Protein AF-A0A949UEG2-F1 (afdb_monomer_lite)

Structure (mmCIF, N/CA/C/O backbone):
data_AF-A0A949UEG2-F1
#
_entry.id   AF-A0A949UEG2-F1
#
loop_
_atom_site.group_PDB
_atom_site.id
_atom_site.type_symbol
_atom_site.label_atom_id
_atom_site.label_alt_id
_atom_site.label_comp_id
_atom_site.label_asym_id
_atom_site.label_entity_id
_atom_site.label_seq_id
_atom_site.pdbx_PDB_ins_code
_atom_site.Cartn_x
_atom_site.Cartn_y
_atom_site.Cartn_z
_atom_site.occupancy
_atom_site.B_iso_or_equiv
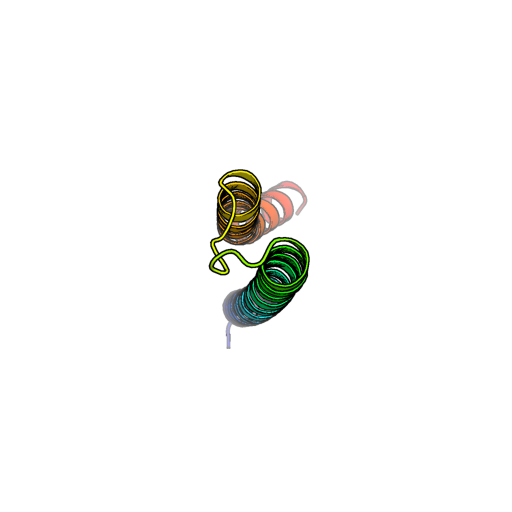_atom_site.auth_seq_id
_atom_site.auth_comp_id
_atom_site.auth_asym_id
_atom_site.auth_atom_id
_atom_site.pdbx_PDB_model_num
ATOM 1 N N . MET A 1 1 ? 16.865 -9.820 -19.209 1.00 59.28 1 MET A N 1
ATOM 2 C CA . MET A 1 1 ? 15.525 -9.228 -18.975 1.00 59.28 1 MET A CA 1
ATOM 3 C C . MET A 1 1 ? 15.576 -7.753 -19.349 1.00 59.28 1 MET A C 1
ATOM 5 O O . MET A 1 1 ? 16.593 -7.128 -19.075 1.00 59.28 1 MET A O 1
ATOM 9 N N . HIS A 1 2 ? 14.549 -7.210 -20.012 1.00 74.00 2 HIS A N 1
ATOM 10 C CA . HIS A 1 2 ? 14.516 -5.794 -20.407 1.00 74.00 2 HIS A CA 1
ATOM 11 C C . HIS A 1 2 ? 14.499 -4.899 -19.148 1.00 74.00 2 HIS A C 1
ATOM 13 O O . HIS A 1 2 ? 13.702 -5.175 -18.249 1.00 74.00 2 HIS A O 1
ATOM 19 N N . PRO A 1 3 ? 15.326 -3.839 -19.052 1.00 75.06 3 PRO A N 1
ATOM 20 C CA . PRO A 1 3 ? 15.472 -3.034 -17.831 1.00 75.06 3 PRO A CA 1
ATOM 21 C C . PRO A 1 3 ? 14.153 -2.420 -17.337 1.00 75.06 3 PRO A C 1
ATOM 23 O O . PRO A 1 3 ? 13.946 -2.306 -16.131 1.00 75.06 3 PRO A O 1
ATOM 26 N N . ALA A 1 4 ? 13.215 -2.122 -18.242 1.00 72.88 4 ALA A N 1
ATOM 27 C CA . ALA A 1 4 ? 11.878 -1.659 -17.859 1.00 72.88 4 ALA A CA 1
ATOM 28 C C . ALA A 1 4 ? 11.062 -2.720 -17.094 1.00 72.88 4 ALA A C 1
ATOM 30 O O . ALA A 1 4 ? 10.318 -2.380 -16.182 1.00 72.88 4 ALA A O 1
ATOM 31 N N . VAL A 1 5 ? 11.222 -4.007 -17.424 1.00 76.19 5 VAL A N 1
ATOM 32 C CA . VAL A 1 5 ? 10.523 -5.112 -16.743 1.00 76.19 5 VAL A CA 1
ATOM 33 C C . VAL A 1 5 ? 11.099 -5.318 -15.344 1.00 76.19 5 VAL A C 1
ATOM 35 O O . VAL A 1 5 ? 10.349 -5.502 -14.389 1.00 76.19 5 VAL A O 1
ATOM 38 N N . THR A 1 6 ? 12.423 -5.212 -15.201 1.00 77.38 6 THR A N 1
ATOM 39 C CA . THR A 1 6 ? 13.096 -5.262 -13.897 1.00 77.38 6 THR A CA 1
ATOM 40 C C . THR A 1 6 ? 12.666 -4.099 -13.000 1.00 77.38 6 THR A C 1
ATOM 42 O O . THR A 1 6 ? 12.352 -4.315 -11.832 1.00 77.38 6 THR A O 1
ATOM 45 N N . GLY A 1 7 ? 12.587 -2.879 -13.545 1.0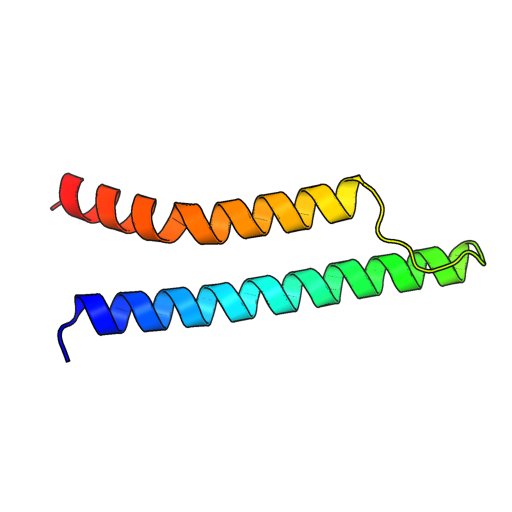0 74.50 7 GLY A N 1
ATOM 46 C CA . GLY A 1 7 ? 12.100 -1.704 -12.817 1.00 74.50 7 GLY A CA 1
ATOM 47 C C . GLY A 1 7 ? 10.631 -1.823 -12.404 1.00 74.50 7 GLY A C 1
ATOM 48 O O . GLY A 1 7 ? 10.293 -1.522 -11.262 1.00 74.50 7 GLY A O 1
ATOM 49 N N . ALA A 1 8 ? 9.771 -2.334 -13.291 1.00 78.75 8 ALA A N 1
ATOM 50 C CA . ALA A 1 8 ? 8.362 -2.571 -12.985 1.00 78.75 8 ALA A CA 1
ATOM 51 C C . ALA A 1 8 ? 8.184 -3.597 -11.854 1.00 78.75 8 ALA A C 1
ATOM 53 O O . ALA A 1 8 ? 7.433 -3.347 -10.917 1.00 78.75 8 ALA A O 1
ATOM 54 N N . LEU A 1 9 ? 8.913 -4.718 -11.898 1.00 79.50 9 LEU A N 1
ATOM 55 C CA . LEU A 1 9 ? 8.886 -5.741 -10.846 1.00 79.50 9 LEU A CA 1
ATOM 56 C C . LEU A 1 9 ? 9.406 -5.215 -9.504 1.00 79.50 9 LEU A C 1
ATOM 58 O O . LEU A 1 9 ? 8.787 -5.469 -8.473 1.00 79.50 9 LEU A O 1
ATOM 62 N N . ALA A 1 10 ? 10.510 -4.464 -9.508 1.00 79.88 10 ALA A N 1
ATOM 63 C CA . ALA A 1 10 ? 11.057 -3.863 -8.295 1.00 79.88 10 ALA A CA 1
ATOM 64 C C . ALA A 1 10 ? 10.090 -2.835 -7.681 1.00 79.88 10 ALA A C 1
ATOM 66 O O . ALA A 1 10 ? 9.861 -2.849 -6.472 1.00 79.88 10 ALA A O 1
ATOM 67 N N . GLY A 1 11 ? 9.473 -1.990 -8.513 1.00 80.06 11 GLY A N 1
ATOM 68 C CA . GLY A 1 11 ? 8.470 -1.019 -8.076 1.00 80.06 11 GLY A CA 1
ATOM 69 C C . GLY A 1 11 ? 7.212 -1.684 -7.519 1.00 80.06 11 GLY A C 1
ATOM 70 O O . GLY A 1 11 ? 6.722 -1.283 -6.467 1.00 80.06 11 GLY A O 1
ATOM 71 N N . LEU A 1 12 ? 6.725 -2.742 -8.173 1.00 81.69 12 LEU A N 1
ATOM 72 C CA . LEU A 1 12 ? 5.561 -3.505 -7.719 1.00 81.69 12 LEU A CA 1
ATOM 73 C C . LEU A 1 12 ? 5.860 -4.239 -6.402 1.00 81.69 12 LEU A C 1
ATOM 75 O O . LEU A 1 12 ? 5.039 -4.223 -5.489 1.00 81.6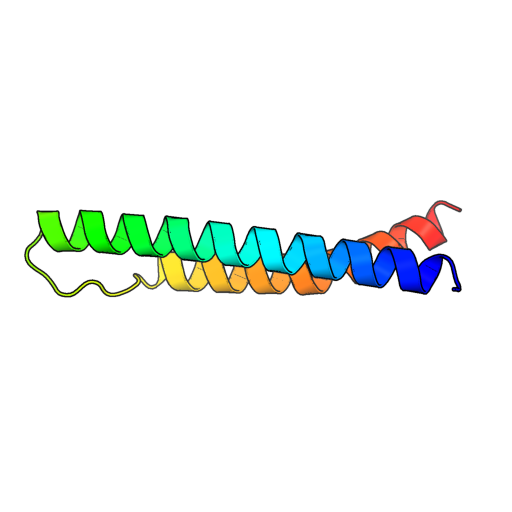9 12 LEU A O 1
ATOM 79 N N . GLY A 1 13 ? 7.062 -4.803 -6.255 1.00 84.31 13 GLY A N 1
ATOM 80 C CA . GLY A 1 13 ? 7.517 -5.397 -4.997 1.00 84.31 13 GLY A CA 1
ATOM 81 C C . GLY A 1 13 ? 7.552 -4.385 -3.849 1.00 84.31 13 GLY A C 1
ATOM 82 O O . GLY A 1 13 ? 6.997 -4.645 -2.782 1.00 84.31 13 GLY A O 1
ATOM 83 N N . LEU A 1 14 ? 8.138 -3.205 -4.076 1.00 84.38 14 LEU A N 1
ATOM 84 C CA . LEU A 1 14 ? 8.193 -2.137 -3.076 1.00 84.38 14 LEU A CA 1
ATOM 85 C C . LEU A 1 14 ? 6.792 -1.632 -2.698 1.00 84.38 14 LEU A C 1
ATOM 87 O O . LEU A 1 14 ? 6.500 -1.443 -1.519 1.00 84.38 14 LEU A O 1
ATOM 91 N N . ALA A 1 15 ? 5.919 -1.467 -3.691 1.00 82.00 15 ALA A N 1
ATOM 92 C CA . ALA A 1 15 ? 4.526 -1.089 -3.503 1.00 82.00 15 ALA A CA 1
ATOM 93 C C . ALA A 1 15 ? 3.811 -2.078 -2.567 1.00 82.00 15 ALA A C 1
ATOM 95 O O . ALA A 1 15 ? 3.281 -1.685 -1.531 1.00 82.00 15 ALA A O 1
ATOM 96 N N . VAL A 1 16 ? 3.868 -3.378 -2.861 1.00 85.69 16 VAL A N 1
ATOM 97 C CA . VAL A 1 16 ? 3.232 -4.402 -2.015 1.00 85.69 16 VAL A CA 1
ATOM 98 C C . VAL A 1 16 ? 3.746 -4.344 -0.574 1.00 85.69 16 VAL A C 1
ATOM 100 O O . VAL A 1 16 ? 2.942 -4.386 0.357 1.00 85.69 16 VAL A O 1
ATOM 103 N N . VAL A 1 17 ? 5.058 -4.188 -0.372 1.00 87.56 17 VAL A N 1
ATOM 104 C CA . VAL A 1 17 ? 5.646 -4.088 0.975 1.00 87.56 17 VAL A CA 1
ATOM 105 C C . VAL A 1 17 ? 5.100 -2.878 1.735 1.00 87.56 17 VAL A C 1
ATOM 107 O O . VAL A 1 17 ? 4.665 -3.026 2.876 1.00 87.56 17 VAL A O 1
ATOM 110 N N . ILE A 1 18 ? 5.072 -1.699 1.110 1.00 87.56 18 ILE A N 1
ATOM 111 C CA . ILE A 1 18 ? 4.553 -0.474 1.739 1.00 87.56 18 ILE A CA 1
ATOM 112 C C . ILE A 1 18 ? 3.076 -0.640 2.104 1.00 87.56 18 ILE A C 1
ATOM 114 O O . ILE A 1 18 ? 2.681 -0.313 3.221 1.00 87.56 18 ILE A O 1
ATOM 118 N N . PHE A 1 19 ? 2.271 -1.194 1.196 1.00 85.00 19 PHE A N 1
ATOM 119 C CA . PHE A 1 19 ? 0.845 -1.403 1.435 1.00 85.00 19 PHE A CA 1
ATOM 120 C C . PHE A 1 19 ? 0.584 -2.337 2.621 1.00 85.00 19 PHE A C 1
ATOM 122 O O . PHE A 1 19 ? -0.274 -2.059 3.458 1.00 85.00 19 PHE A O 1
ATOM 129 N N . VAL A 1 20 ? 1.338 -3.436 2.721 1.00 87.38 20 VAL A N 1
ATOM 130 C CA . VAL A 1 20 ? 1.204 -4.394 3.827 1.00 87.38 20 VAL A CA 1
ATOM 131 C C . VAL A 1 20 ? 1.612 -3.763 5.157 1.00 87.38 20 VAL A C 1
ATOM 133 O O . VAL A 1 20 ? 0.900 -3.933 6.147 1.00 87.38 20 VAL A O 1
ATOM 136 N N . LEU A 1 21 ? 2.719 -3.017 5.192 1.00 87.88 21 LEU A N 1
ATOM 137 C CA . LEU A 1 21 ? 3.164 -2.334 6.409 1.00 87.88 21 LEU A CA 1
ATOM 138 C C . LEU A 1 21 ? 2.132 -1.312 6.895 1.00 87.88 21 LEU A C 1
ATOM 140 O O . LEU A 1 21 ? 1.815 -1.290 8.086 1.00 87.88 21 LEU A O 1
ATOM 144 N N . ASP A 1 22 ? 1.564 -0.522 5.985 1.00 85.88 22 ASP A N 1
ATOM 145 C CA . ASP A 1 22 ? 0.541 0.464 6.332 1.00 85.88 22 ASP A CA 1
ATOM 146 C C . ASP A 1 22 ? -0.746 -0.215 6.821 1.00 85.88 22 ASP A C 1
ATOM 148 O O . ASP A 1 22 ? -1.290 0.143 7.865 1.00 85.88 22 ASP A O 1
ATOM 152 N N . TYR A 1 23 ? -1.172 -1.296 6.157 1.00 84.25 23 TYR A N 1
ATOM 153 C CA . TYR A 1 23 ? -2.305 -2.101 6.612 1.00 84.25 23 TYR A CA 1
ATOM 154 C C . TYR A 1 23 ? -2.094 -2.659 8.027 1.00 84.25 23 TYR A C 1
ATOM 156 O O . TYR A 1 23 ? -3.009 -2.614 8.856 1.00 84.25 23 TYR A O 1
ATOM 164 N N . MET A 1 24 ? -0.897 -3.172 8.330 1.00 86.12 24 MET A N 1
ATOM 165 C CA . MET A 1 24 ? -0.561 -3.667 9.668 1.00 86.12 24 MET A CA 1
ATOM 166 C C . MET A 1 24 ? -0.591 -2.547 10.709 1.00 86.12 24 MET A C 1
ATOM 168 O O . MET A 1 24 ? -1.115 -2.745 11.807 1.00 86.12 24 MET A O 1
ATOM 172 N N . MET A 1 25 ? -0.060 -1.373 10.371 1.00 85.06 25 MET A N 1
ATOM 173 C CA . MET A 1 25 ? -0.013 -0.220 11.266 1.00 85.06 25 MET A CA 1
ATOM 174 C C . MET A 1 25 ? -1.421 0.303 11.574 1.00 85.06 25 MET A C 1
ATOM 176 O O . MET A 1 25 ? -1.780 0.475 12.740 1.00 85.06 25 MET A O 1
ATOM 180 N N . VAL A 1 26 ? -2.259 0.448 10.547 1.00 84.25 26 VAL A N 1
ATOM 181 C CA . VAL A 1 26 ? -3.665 0.843 10.682 1.00 84.25 26 VAL A CA 1
ATOM 182 C C . VAL A 1 26 ? -4.454 -0.192 11.493 1.00 84.25 26 VAL A C 1
ATOM 184 O O . VAL A 1 26 ? -5.177 0.164 12.422 1.00 84.25 26 VAL A O 1
ATOM 187 N N . SER A 1 27 ? -4.274 -1.485 11.209 1.00 80.50 27 SER A N 1
ATOM 188 C CA . SER A 1 27 ? -4.948 -2.563 11.949 1.00 80.50 27 SER A CA 1
ATOM 189 C C . SER A 1 27 ? -4.550 -2.586 13.425 1.00 80.50 27 SER A C 1
ATOM 191 O O . SER A 1 27 ? -5.390 -2.803 14.301 1.00 80.50 27 SER A O 1
ATOM 193 N N . ARG A 1 28 ? -3.274 -2.321 13.723 1.00 83.19 28 ARG A N 1
ATOM 194 C CA . ARG A 1 28 ? -2.778 -2.208 15.095 1.00 83.19 28 ARG A CA 1
ATOM 195 C C . ARG A 1 28 ? -3.401 -1.014 15.819 1.00 83.19 28 ARG A C 1
ATOM 197 O O . ARG A 1 28 ? -3.861 -1.176 16.946 1.00 83.19 28 ARG A O 1
ATOM 204 N N . HIS A 1 29 ? -3.489 0.151 15.179 1.00 80.06 29 HIS A N 1
ATOM 205 C CA . HIS A 1 29 ? -4.161 1.314 15.762 1.00 80.06 29 HIS A CA 1
ATOM 206 C C . HIS A 1 29 ? -5.655 1.067 16.003 1.00 80.06 29 HIS A C 1
ATOM 208 O O . HIS A 1 29 ? -6.175 1.434 17.059 1.00 80.06 29 HIS A O 1
ATOM 214 N N . ALA A 1 30 ? -6.344 0.385 15.087 1.00 78.31 30 ALA A N 1
ATOM 215 C CA . ALA A 1 30 ? -7.730 -0.028 15.290 1.00 78.31 30 ALA A CA 1
ATOM 216 C C . ALA A 1 30 ? -7.875 -0.969 16.501 1.00 78.31 30 ALA A C 1
ATOM 218 O O . ALA A 1 30 ? -8.782 -0.785 17.315 1.00 78.31 30 ALA A O 1
ATOM 219 N N . ALA A 1 31 ? -6.954 -1.923 16.680 1.00 80.00 31 ALA A N 1
ATOM 220 C CA . ALA A 1 31 ? -6.938 -2.824 17.833 1.00 80.00 31 ALA A CA 1
ATOM 221 C C . ALA A 1 31 ? -6.666 -2.091 19.162 1.00 80.00 31 ALA A C 1
ATOM 223 O O . ALA A 1 31 ? -7.351 -2.339 20.155 1.00 80.00 31 ALA A O 1
ATOM 224 N N . GLU A 1 32 ? -5.721 -1.147 19.184 1.00 80.44 32 GLU A N 1
ATOM 225 C CA . GLU A 1 32 ? -5.409 -0.324 20.362 1.00 80.44 32 GLU A CA 1
ATOM 226 C C . GLU A 1 32 ? -6.605 0.565 20.765 1.00 80.44 32 GLU A C 1
ATOM 228 O O . GLU A 1 32 ? -6.947 0.666 21.948 1.00 80.44 32 GLU A O 1
ATOM 233 N N . ARG A 1 33 ? -7.315 1.152 19.788 1.00 74.62 33 ARG A N 1
ATOM 234 C CA . ARG A 1 33 ? -8.558 1.908 20.032 1.00 74.62 33 ARG A CA 1
ATOM 235 C C . ARG A 1 33 ? -9.683 1.001 20.533 1.00 74.62 33 ARG A C 1
ATOM 237 O O . ARG A 1 33 ? -10.342 1.328 21.519 1.00 74.62 33 ARG A O 1
ATOM 244 N N . ALA A 1 34 ? -9.880 -0.154 19.907 1.00 75.25 34 ALA A N 1
ATOM 245 C CA . ALA A 1 34 ? -10.882 -1.139 20.306 1.00 75.25 34 ALA A CA 1
ATOM 246 C C . ALA A 1 34 ? -10.687 -1.618 21.753 1.00 75.25 34 ALA A C 1
ATOM 248 O O . ALA A 1 34 ? -11.650 -1.660 22.523 1.00 75.25 34 ALA A O 1
ATOM 249 N N . ALA A 1 35 ? -9.437 -1.883 22.148 1.00 76.31 35 ALA A N 1
ATOM 250 C CA . ALA A 1 35 ? -9.074 -2.243 23.515 1.00 76.31 35 ALA A CA 1
ATOM 251 C C . ALA A 1 35 ? -9.384 -1.114 24.514 1.00 76.31 35 ALA A C 1
ATOM 253 O O . ALA A 1 35 ? -9.899 -1.375 25.602 1.00 76.31 35 ALA A O 1
ATOM 254 N N . ARG A 1 36 ? -9.144 0.147 24.130 1.00 75.44 36 ARG A N 1
ATOM 255 C CA . ARG A 1 36 ? -9.410 1.320 24.978 1.00 75.44 36 ARG A CA 1
ATOM 256 C C . ARG A 1 36 ? -10.903 1.596 25.182 1.00 75.44 36 ARG A C 1
ATOM 258 O O . ARG A 1 36 ? -11.294 2.033 26.260 1.00 75.44 36 ARG A O 1
ATOM 265 N N . TYR A 1 37 ? -11.732 1.326 24.174 1.00 76.44 37 TYR A N 1
ATOM 266 C CA . TYR A 1 37 ? -13.173 1.615 24.194 1.00 76.44 37 TYR A CA 1
ATOM 267 C C . TYR A 1 37 ? -14.069 0.374 24.375 1.00 76.44 37 TYR A C 1
ATOM 269 O O . TYR A 1 37 ? -15.290 0.503 24.301 1.00 76.44 37 TYR A O 1
ATOM 277 N N . LYS A 1 38 ? -13.493 -0.819 24.606 1.00 73.94 38 LYS A N 1
ATOM 278 C CA . LYS A 1 38 ? -14.201 -2.117 24.691 1.00 73.94 38 LYS A CA 1
ATOM 279 C C . LYS A 1 38 ? -15.187 -2.357 23.533 1.00 73.94 38 LYS A C 1
ATOM 281 O O . LYS A 1 38 ? -16.253 -2.941 23.720 1.00 73.94 38 LYS A O 1
ATOM 286 N N . LYS A 1 39 ? -14.848 -1.885 22.333 1.00 69.50 39 LYS A N 1
ATOM 287 C CA . LYS A 1 39 ? -15.647 -2.067 21.109 1.00 69.50 39 LYS A CA 1
ATOM 288 C C . LYS A 1 39 ? -14.955 -3.046 20.165 1.00 69.50 39 LYS A C 1
ATOM 290 O O . LYS A 1 39 ? -13.781 -3.350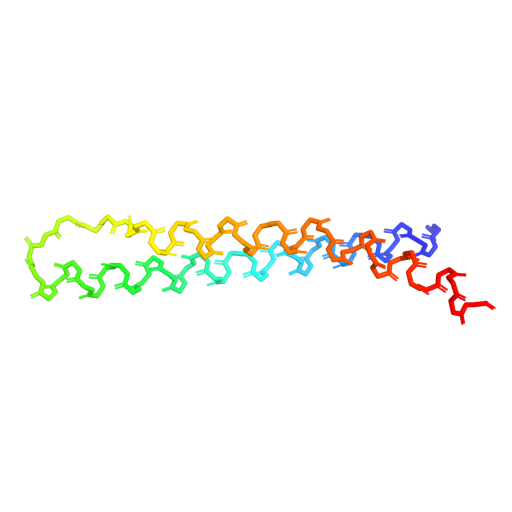 20.344 1.00 69.50 39 LYS A O 1
ATOM 295 N N . LYS A 1 40 ? -15.682 -3.557 19.165 1.00 67.31 40 LYS A N 1
ATOM 296 C CA . LYS A 1 40 ? -15.076 -4.370 18.100 1.00 67.31 40 LYS A CA 1
ATOM 297 C C . LYS A 1 40 ? -14.029 -3.541 17.350 1.00 67.31 40 LYS A C 1
ATOM 299 O O . LYS A 1 40 ? -14.237 -2.351 17.125 1.00 67.31 40 LYS A O 1
ATOM 304 N N . ALA A 1 41 ? -12.921 -4.181 16.982 1.00 65.44 41 ALA A N 1
ATOM 305 C CA . ALA A 1 41 ? -11.898 -3.587 16.131 1.00 65.44 41 ALA A CA 1
ATOM 306 C C . ALA A 1 41 ? -12.452 -3.444 14.711 1.00 65.44 41 ALA A C 1
ATOM 308 O O . ALA A 1 41 ? -12.370 -4.359 13.897 1.00 65.44 41 ALA A O 1
ATOM 309 N N . GLU A 1 42 ? -13.079 -2.304 14.453 1.00 74.19 42 GLU A N 1
ATOM 310 C CA . GLU A 1 42 ? -13.525 -1.901 13.129 1.00 74.19 42 GLU A CA 1
ATOM 311 C C . GLU A 1 42 ? -12.661 -0.747 12.640 1.00 74.19 42 GLU A C 1
ATOM 313 O O . GLU A 1 42 ? -12.339 0.174 13.390 1.00 74.19 42 GLU A O 1
ATOM 318 N N . LEU A 1 43 ? -12.298 -0.818 11.361 1.00 73.56 43 LEU A N 1
ATOM 319 C CA . LEU A 1 43 ? -11.615 0.267 10.677 1.00 73.56 43 LEU A CA 1
ATOM 320 C C . LEU A 1 43 ? -12.569 1.452 10.524 1.00 73.56 43 LEU A C 1
ATOM 322 O O . LEU A 1 43 ? -13.644 1.313 9.925 1.00 73.56 43 LEU A O 1
ATOM 326 N N . ASP A 1 44 ? -12.146 2.612 11.018 1.00 77.25 44 ASP A N 1
ATOM 327 C CA . ASP A 1 44 ? -12.892 3.863 10.866 1.00 77.25 44 ASP A CA 1
ATOM 328 C C . ASP A 1 44 ? -12.967 4.259 9.378 1.00 77.25 44 ASP A C 1
ATOM 330 O O . ASP A 1 44 ? -12.077 3.906 8.593 1.00 77.25 44 ASP A O 1
ATOM 334 N N . PRO A 1 45 ? -13.964 5.052 8.944 1.00 78.44 45 PRO A N 1
ATOM 335 C CA . PRO A 1 45 ? -14.023 5.567 7.580 1.00 78.44 45 PRO A CA 1
ATOM 336 C C . PRO A 1 45 ? -12.750 6.320 7.180 1.00 78.44 45 PRO A C 1
ATOM 338 O O . PRO A 1 45 ? -12.327 6.228 6.031 1.00 78.44 45 PRO A O 1
ATOM 341 N N . THR A 1 46 ? -12.104 7.014 8.122 1.00 80.69 46 THR A N 1
ATOM 342 C CA . THR A 1 46 ? -10.825 7.707 7.905 1.00 80.69 46 THR A CA 1
ATOM 343 C C . THR A 1 46 ? -9.692 6.735 7.578 1.00 80.69 46 THR A C 1
ATOM 345 O O . THR A 1 46 ? -8.948 6.965 6.630 1.00 80.69 46 THR A O 1
ATOM 348 N N . GLU A 1 47 ? -9.594 5.621 8.307 1.00 79.94 47 G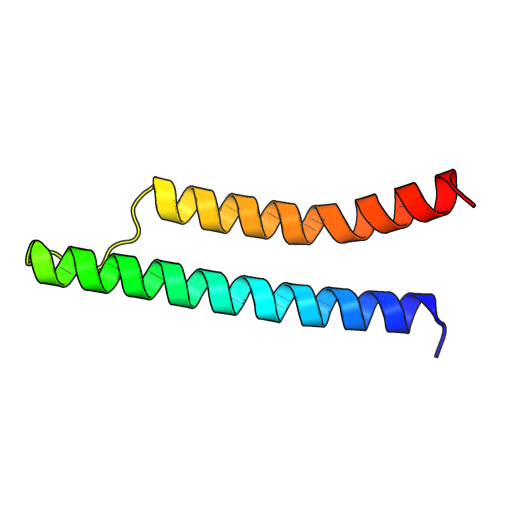LU A N 1
ATOM 349 C CA . GLU A 1 47 ? -8.582 4.578 8.091 1.00 79.94 47 GLU A CA 1
ATOM 350 C C . GLU A 1 47 ? -8.812 3.847 6.763 1.00 79.94 47 GLU A C 1
ATOM 352 O O . GLU A 1 47 ? -7.878 3.633 5.993 1.00 79.94 47 GLU A O 1
ATOM 357 N N . LYS A 1 48 ? -10.074 3.548 6.430 1.00 82.69 48 LYS A N 1
ATOM 358 C CA . LYS A 1 48 ? -10.446 2.992 5.119 1.00 82.69 48 LYS A CA 1
ATOM 359 C C . LYS A 1 48 ? -10.096 3.946 3.977 1.00 82.69 48 LYS A C 1
ATOM 361 O O . LYS A 1 48 ? -9.613 3.511 2.933 1.00 82.69 48 LYS A O 1
ATOM 366 N N . LYS A 1 49 ? -10.324 5.249 4.167 1.00 83.62 49 LYS A N 1
ATOM 367 C CA . LYS A 1 49 ? -10.000 6.280 3.175 1.00 83.62 49 LYS A CA 1
ATOM 368 C C . LYS A 1 49 ? -8.489 6.451 3.014 1.00 83.62 49 LYS A C 1
ATOM 370 O O . LYS A 1 49 ? -8.039 6.618 1.885 1.00 83.62 49 LYS A O 1
ATOM 375 N N . ALA A 1 50 ? -7.718 6.341 4.096 1.00 82.44 50 ALA A N 1
ATOM 376 C CA . ALA A 1 50 ? -6.256 6.341 4.055 1.00 82.44 50 ALA A CA 1
ATOM 377 C C . ALA A 1 50 ? -5.717 5.140 3.261 1.00 82.44 50 ALA A C 1
ATOM 379 O O . ALA A 1 50 ? -4.984 5.340 2.297 1.00 82.44 50 ALA A O 1
ATOM 380 N N . LEU A 1 51 ? -6.181 3.921 3.563 1.00 84.19 51 LEU A N 1
ATOM 381 C CA . LEU A 1 51 ? -5.827 2.701 2.821 1.00 84.19 51 LEU A CA 1
ATOM 382 C C . LEU A 1 51 ? -6.191 2.788 1.332 1.00 84.19 51 LEU A C 1
ATOM 384 O O . LEU A 1 51 ? -5.397 2.415 0.470 1.00 84.19 51 LEU A O 1
ATOM 388 N N . SER A 1 52 ? -7.377 3.313 1.012 1.00 85.31 52 SER A N 1
ATOM 389 C CA . SER A 1 52 ? -7.801 3.513 -0.377 1.00 85.31 52 SER A CA 1
ATOM 390 C C . SER A 1 52 ? -6.947 4.568 -1.085 1.00 85.31 52 SER A C 1
ATOM 392 O O . SER A 1 52 ? -6.528 4.352 -2.219 1.00 85.31 52 SER A O 1
ATOM 394 N N . SER A 1 53 ? -6.622 5.677 -0.415 1.00 83.44 53 SER A N 1
ATOM 395 C CA . SER A 1 53 ? -5.724 6.702 -0.954 1.00 83.44 53 SER A CA 1
ATOM 396 C C . SER A 1 53 ? -4.315 6.161 -1.185 1.00 83.44 53 SER A C 1
ATOM 398 O O . SER A 1 53 ? -3.711 6.479 -2.206 1.00 83.44 53 SER A O 1
ATOM 400 N N . LEU A 1 54 ? -3.795 5.334 -0.274 1.00 82.88 54 LEU A N 1
ATOM 401 C CA . LEU A 1 54 ? -2.490 4.702 -0.426 1.00 82.88 54 LEU A CA 1
ATOM 402 C C . LEU A 1 54 ? -2.489 3.726 -1.603 1.00 82.88 54 LEU A C 1
ATOM 404 O O . LEU A 1 54 ? -1.558 3.742 -2.400 1.00 82.88 54 LEU A O 1
ATOM 408 N N . PHE A 1 55 ? -3.544 2.922 -1.750 1.00 84.00 55 PHE A N 1
ATOM 409 C CA . PHE A 1 55 ? -3.709 2.034 -2.899 1.00 84.00 55 PHE A CA 1
ATOM 410 C C . PHE A 1 55 ? -3.689 2.815 -4.218 1.00 84.00 55 PHE A C 1
ATOM 412 O O . PHE A 1 55 ? -2.942 2.468 -5.132 1.00 84.00 55 PHE A O 1
ATOM 419 N N . TRP A 1 56 ? -4.460 3.903 -4.304 1.00 81.38 56 TRP A N 1
ATOM 420 C CA . TRP A 1 56 ? -4.468 4.767 -5.483 1.00 81.38 56 TRP A CA 1
ATOM 421 C C . TRP A 1 56 ? -3.110 5.410 -5.735 1.00 81.38 56 TRP A C 1
ATOM 423 O O . TRP A 1 56 ? -2.667 5.431 -6.877 1.00 81.38 56 TRP A O 1
ATOM 433 N N . TYR A 1 57 ? -2.424 5.880 -4.693 1.00 79.81 57 TYR A N 1
ATOM 434 C CA . TYR A 1 57 ? -1.072 6.416 -4.814 1.00 79.81 57 TYR A CA 1
ATOM 435 C C . TYR A 1 57 ? -0.104 5.365 -5.366 1.00 79.81 57 TYR A C 1
ATOM 437 O O . TYR A 1 57 ? 0.578 5.622 -6.349 1.00 79.81 57 TYR A O 1
ATOM 445 N N . LEU A 1 58 ? -0.100 4.153 -4.813 1.00 80.56 58 LEU A N 1
ATOM 446 C CA . LEU A 1 58 ? 0.720 3.039 -5.297 1.00 80.56 58 LEU A CA 1
ATOM 447 C C . LEU A 1 58 ? 0.400 2.623 -6.733 1.00 80.56 58 LEU A C 1
ATOM 449 O O . LEU A 1 58 ? 1.287 2.147 -7.431 1.00 80.56 58 LEU A O 1
ATOM 453 N N . LEU A 1 59 ? -0.853 2.762 -7.164 1.00 80.44 59 LEU A N 1
ATOM 454 C CA . LEU A 1 59 ? -1.278 2.420 -8.518 1.00 80.44 59 LEU A CA 1
ATOM 455 C C . LEU A 1 59 ? -0.903 3.516 -9.524 1.00 80.44 59 LEU A C 1
ATOM 457 O O . LEU A 1 59 ? -0.477 3.208 -10.634 1.00 80.44 59 LEU A O 1
ATOM 461 N N . LEU A 1 60 ? -1.059 4.789 -9.146 1.00 81.00 60 LEU A N 1
ATOM 462 C CA . LEU A 1 60 ? -0.822 5.934 -10.028 1.00 81.00 60 LEU A CA 1
ATOM 463 C C . LEU A 1 60 ? 0.641 6.376 -10.063 1.00 81.00 60 LEU A C 1
ATOM 465 O O . LEU A 1 60 ? 1.102 6.860 -11.095 1.00 81.00 60 LEU A O 1
ATOM 469 N N . MET A 1 61 ? 1.378 6.240 -8.960 1.00 78.12 61 MET A N 1
ATOM 470 C CA . MET A 1 61 ? 2.740 6.761 -8.855 1.00 78.12 61 MET A CA 1
ATOM 471 C C . MET A 1 61 ? 3.730 6.048 -9.796 1.00 78.12 61 MET A C 1
ATOM 473 O O . MET A 1 61 ? 4.513 6.751 -10.432 1.00 78.12 61 MET A O 1
ATOM 477 N N . PRO A 1 62 ? 3.698 4.711 -9.979 1.00 73.00 62 PRO A N 1
ATOM 478 C CA . PRO A 1 62 ? 4.573 4.035 -10.936 1.00 73.00 62 PRO A CA 1
ATOM 479 C C . PRO A 1 62 ? 4.374 4.487 -12.396 1.00 73.00 62 PRO A C 1
ATOM 481 O O . PRO A 1 62 ? 5.367 4.858 -13.026 1.00 73.00 62 PRO A O 1
ATOM 484 N N . PRO A 1 63 ? 3.145 4.532 -12.959 1.00 76.19 63 PRO A N 1
ATOM 485 C CA . PRO A 1 63 ? 2.947 5.052 -14.307 1.00 76.19 63 PRO A CA 1
ATOM 486 C C . PRO A 1 63 ? 3.219 6.560 -14.400 1.00 76.19 63 PRO A C 1
ATOM 488 O O . PRO A 1 63 ? 3.806 6.989 -15.389 1.00 76.19 63 PRO A O 1
ATOM 491 N N . ALA A 1 64 ? 2.886 7.361 -13.380 1.00 73.25 64 ALA A N 1
ATOM 492 C CA . ALA A 1 64 ? 3.205 8.793 -13.367 1.00 73.25 64 ALA A CA 1
ATOM 493 C C . ALA A 1 64 ? 4.722 9.056 -13.351 1.00 73.25 64 ALA A C 1
ATOM 495 O O . ALA A 1 64 ? 5.210 9.908 -14.090 1.00 73.25 64 ALA A O 1
ATOM 496 N N . GLY A 1 65 ? 5.481 8.295 -12.558 1.00 68.44 65 GLY A N 1
ATOM 497 C CA . GLY A 1 65 ? 6.942 8.366 -12.512 1.00 68.44 65 GLY A CA 1
ATOM 498 C C . GLY A 1 65 ? 7.589 7.924 -13.824 1.00 68.44 65 GLY A C 1
ATOM 499 O O . GLY A 1 65 ? 8.523 8.571 -14.295 1.00 68.44 65 GLY A O 1
ATOM 500 N N . ALA A 1 66 ? 7.055 6.880 -14.464 1.00 69.88 66 ALA A N 1
ATOM 501 C CA . ALA A 1 66 ? 7.497 6.459 -15.793 1.00 69.88 66 ALA A CA 1
ATOM 502 C C . ALA A 1 66 ? 7.219 7.531 -16.863 1.00 69.88 66 ALA A C 1
ATOM 504 O O . ALA A 1 66 ? 8.069 7.785 -17.714 1.00 69.88 66 ALA A O 1
ATOM 505 N N . PHE A 1 67 ? 6.060 8.194 -16.795 1.00 72.00 67 PHE A N 1
ATOM 506 C CA . PHE A 1 67 ? 5.691 9.278 -17.708 1.00 72.00 67 PHE A CA 1
ATOM 507 C C . PHE A 1 67 ? 6.589 10.511 -17.526 1.00 72.00 67 PHE A C 1
ATOM 509 O O . PHE A 1 67 ? 7.087 11.067 -18.503 1.00 72.00 67 PHE A O 1
ATOM 516 N N . LEU A 1 68 ? 6.867 10.894 -16.275 1.00 72.00 68 LEU A N 1
ATOM 517 C CA . LEU A 1 68 ? 7.812 11.965 -15.945 1.00 72.00 68 LEU A CA 1
ATOM 518 C C . LEU A 1 68 ? 9.226 11.645 -16.441 1.00 72.00 68 LEU A C 1
ATOM 520 O O . LEU A 1 68 ? 9.865 12.507 -17.034 1.00 72.00 68 LEU A O 1
ATOM 524 N N . PHE A 1 69 ? 9.704 10.411 -16.266 1.00 70.06 69 PHE A N 1
ATOM 525 C CA . PHE A 1 69 ? 11.012 9.996 -16.779 1.00 70.06 69 PHE A CA 1
ATOM 526 C C . PHE A 1 69 ? 11.115 10.129 -18.304 1.00 70.06 69 PHE A C 1
ATOM 528 O O . PHE A 1 69 ? 12.174 10.473 -18.812 1.00 70.06 69 PHE A O 1
ATOM 535 N N . TRP A 1 70 ? 10.026 9.879 -19.035 1.00 66.25 70 TRP A N 1
ATOM 536 C CA . TRP A 1 70 ? 9.991 10.024 -20.492 1.00 66.25 70 TRP A CA 1
ATOM 537 C C . TRP A 1 70 ? 9.957 11.491 -20.944 1.00 66.25 70 TRP A C 1
ATOM 539 O O . TRP A 1 70 ? 10.548 11.818 -21.963 1.00 66.25 70 TRP A O 1
ATOM 549 N N . ILE A 1 71 ? 9.300 12.372 -20.180 1.00 74.31 71 ILE A N 1
ATOM 550 C CA . ILE A 1 71 ? 9.262 13.825 -20.432 1.00 74.31 71 ILE A CA 1
ATOM 551 C C . ILE A 1 71 ? 10.601 14.507 -20.115 1.00 74.31 71 ILE A C 1
ATOM 553 O O . ILE A 1 71 ? 10.973 15.463 -20.786 1.00 74.31 71 ILE A O 1
ATOM 557 N N . PHE A 1 72 ? 11.306 14.047 -19.079 1.00 67.62 72 PHE A N 1
ATO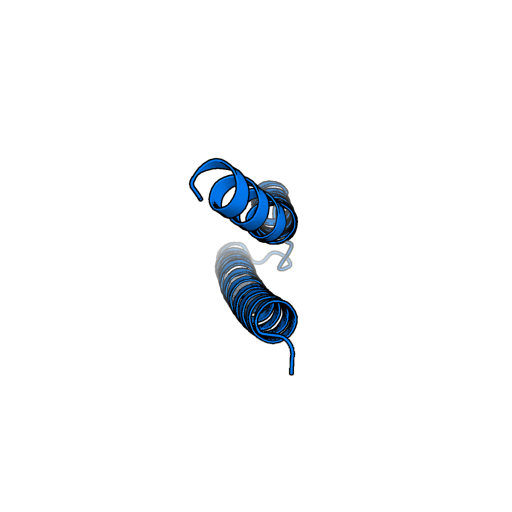M 558 C CA . PHE A 1 72 ? 12.587 14.615 -18.641 1.00 67.62 72 PHE A CA 1
ATOM 559 C C . PHE A 1 72 ? 13.819 13.934 -19.268 1.00 67.62 72 PHE A C 1
ATOM 561 O O . PHE A 1 72 ? 14.945 14.232 -18.865 1.00 67.62 72 PHE A O 1
ATOM 568 N N . ARG A 1 73 ? 13.619 13.022 -20.225 1.00 52.53 73 ARG A N 1
ATOM 569 C CA . ARG A 1 73 ? 14.672 12.348 -20.996 1.00 52.53 73 ARG A CA 1
ATOM 570 C C . ARG A 1 73 ? 14.846 12.994 -22.362 1.00 52.53 73 ARG A C 1
ATOM 572 O O . ARG A 1 73 ? 16.016 13.043 -22.800 1.00 52.53 73 ARG A O 1
#

pLDDT: mean 77.98, std 6.72, range [52.53, 87.88]

Foldseek 3Di:
DPVVVVVVVVLVVVLVVVLVVLVVVQQVVLVVVCVVVVHPSDRDPVSVVVSVVSVVCSVPVVVVVVVVVVVVD

Radius of gyration: 16.9 Å; chains: 1; bounding box: 31×24×46 Å

Secondary structure (DSSP, 8-state):
--HHHHHHHHHHHHHHHHHHHHHHHHHHHHHHHHHHHTS-----HHHHHHHHHHHHHHHHHHHHHHHHHHH--

Sequence (73 aa):
MHPAVTGALAGLGLAVVIFVLDYMMVSRHAAERAARYKKKAELDPTEKKALSSLFWYLLLMPPAGAFLFWIFR